Protein AF-A0A967FDC2-F1 (afdb_monomer)

Radius of gyration: 16.48 Å; Cα contacts (8 Å, |Δi|>4): 24; chains: 1; bounding box: 34×27×41 Å

Secondary structure (DSSP, 8-s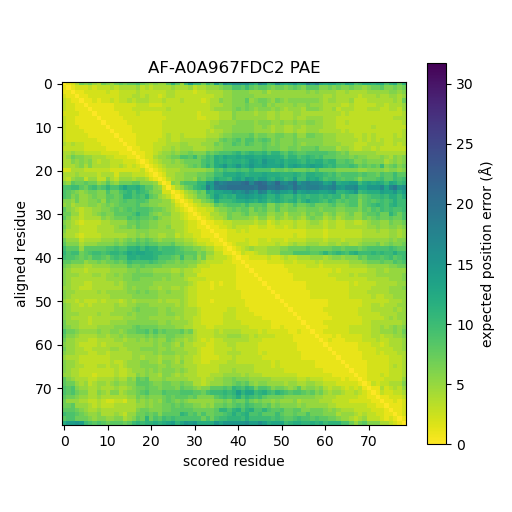tate):
-----HHHHHHHHHH-TTTT----SS-SS---------TT-HHHHHHHHHHHHHHHHTTHHHHHHIIIII--GGGG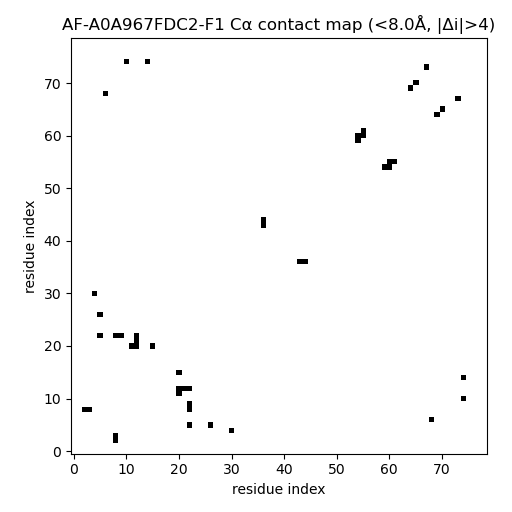G--

Mean predicted aligned error: 5.06 Å

pLDDT: mean 89.08, std 6.35, range [67.75, 97.75]

Solvent-accessible surface area (backbone atoms only — not comparable to full-atom values): 5242 Å² total; per-residue (Å²): 140,87,88,72,58,68,66,60,44,50,52,50,33,70,76,37,71,86,74,75,62,81,68,77,92,63,73,93,65,92,80,85,85,79,83,89,71,71,90,86,42,68,65,59,52,53,51,52,54,54,48,52,50,49,33,50,77,72,42,53,50,54,55,51,45,42,60,68,75,71,42,67,75,64,62,78,72,56,132

Sequence (79 aa):
AMIADYPICLVSVYRYPNEGLLSVITPLTYEPLGIAVPSYDPHLVNWIENFLASLEETGGMDELKERWFQDVSWLNQLP

Structure (mmCIF, N/CA/C/O backbone):
data_AF-A0A967FDC2-F1
#
_entry.id   AF-A0A967FDC2-F1
#
loop_
_atom_site.group_PDB
_atom_site.id
_atom_site.type_symbol
_atom_site.label_atom_id
_atom_site.label_alt_id
_atom_site.label_comp_id
_atom_site.label_asym_id
_atom_site.label_entity_id
_atom_site.label_seq_id
_atom_site.pdbx_PDB_ins_code
_atom_site.Cartn_x
_atom_site.Cartn_y
_atom_site.Cartn_z
_atom_site.occupancy
_atom_site.B_iso_or_equiv
_atom_site.auth_seq_id
_atom_site.auth_comp_id
_atom_site.auth_asym_id
_atom_site.auth_atom_id
_atom_site.pdbx_PDB_model_num
ATOM 1 N N . ALA A 1 1 ? -16.656 -15.801 10.064 1.00 79.75 1 ALA A N 1
ATOM 2 C CA . ALA A 1 1 ? -15.241 -15.382 10.039 1.00 79.75 1 ALA A CA 1
ATOM 3 C C . ALA A 1 1 ? -14.922 -14.880 8.639 1.00 79.75 1 ALA A C 1
ATOM 5 O O . ALA A 1 1 ? -15.425 -15.468 7.689 1.00 79.75 1 ALA A O 1
ATOM 6 N N . MET A 1 2 ? -14.157 -13.796 8.523 1.00 85.19 2 MET A N 1
ATOM 7 C CA . MET A 1 2 ? -13.707 -13.209 7.257 1.00 85.19 2 MET A CA 1
ATOM 8 C C . MET A 1 2 ? -12.191 -13.384 7.162 1.00 85.19 2 MET A C 1
ATOM 10 O O . MET A 1 2 ? -11.510 -13.250 8.176 1.00 85.19 2 MET A O 1
ATOM 14 N N . ILE A 1 3 ? -11.684 -13.692 5.971 1.00 87.62 3 ILE A N 1
ATOM 15 C CA . ILE A 1 3 ? -10.249 -13.706 5.672 1.00 87.62 3 ILE A CA 1
ATOM 16 C C . ILE A 1 3 ? -10.048 -12.734 4.522 1.00 87.62 3 ILE A C 1
ATOM 18 O O . ILE A 1 3 ? -10.668 -12.897 3.472 1.00 87.62 3 ILE A O 1
ATOM 22 N N . ALA A 1 4 ? -9.236 -11.715 4.756 1.00 88.88 4 ALA A N 1
ATOM 23 C CA . ALA A 1 4 ? -8.889 -10.700 3.781 1.00 88.88 4 ALA A CA 1
ATOM 24 C C . ALA A 1 4 ? -7.612 -9.980 4.242 1.00 88.88 4 ALA A C 1
ATOM 26 O O . ALA A 1 4 ? -7.143 -10.234 5.356 1.00 88.88 4 ALA A O 1
ATOM 27 N N . ASP A 1 5 ? -7.081 -9.083 3.413 1.00 88.19 5 ASP A N 1
ATOM 28 C CA . ASP A 1 5 ? -5.872 -8.323 3.736 1.00 88.19 5 ASP A CA 1
ATOM 29 C C . ASP A 1 5 ? -6.016 -7.575 5.071 1.00 88.19 5 ASP A C 1
ATOM 31 O O . ASP A 1 5 ? -7.107 -7.138 5.471 1.00 88.19 5 ASP A O 1
ATOM 35 N N . TYR A 1 6 ? -4.899 -7.386 5.770 1.00 87.38 6 TYR A N 1
ATOM 36 C CA . TYR A 1 6 ? -4.915 -6.703 7.064 1.00 87.38 6 TYR A CA 1
ATOM 37 C C . TYR A 1 6 ? -5.638 -5.335 7.033 1.00 87.38 6 TYR A C 1
ATOM 39 O O . TYR A 1 6 ? -6.489 -5.094 7.901 1.00 87.38 6 TYR A O 1
ATOM 47 N N . PRO A 1 7 ? -5.416 -4.457 6.030 1.00 86.25 7 PRO A N 1
ATOM 48 C CA . PRO A 1 7 ? -6.083 -3.162 6.012 1.00 86.25 7 PRO A CA 1
ATOM 49 C C . PRO A 1 7 ? -7.601 -3.236 5.843 1.00 86.25 7 PRO A C 1
ATOM 51 O O . PRO A 1 7 ? -8.317 -2.458 6.469 1.00 86.25 7 PRO A O 1
ATOM 54 N N . ILE A 1 8 ? -8.129 -4.175 5.052 1.00 88.56 8 ILE A N 1
ATOM 55 C CA . ILE A 1 8 ? -9.584 -4.288 4.877 1.00 88.56 8 ILE A CA 1
ATOM 56 C C . ILE A 1 8 ? -10.255 -4.854 6.134 1.00 88.56 8 ILE A C 1
ATOM 58 O O . ILE A 1 8 ? -11.368 -4.444 6.481 1.00 88.56 8 ILE A O 1
ATOM 62 N N . CYS A 1 9 ? -9.562 -5.721 6.877 1.00 89.50 9 CYS A N 1
ATOM 63 C CA . CYS A 1 9 ? -10.009 -6.150 8.201 1.00 89.50 9 CYS A CA 1
ATOM 64 C C . CYS A 1 9 ? -10.109 -4.956 9.165 1.00 89.50 9 CYS A C 1
ATOM 66 O O . CYS A 1 9 ? -11.119 -4.811 9.854 1.00 89.50 9 CYS A O 1
ATOM 68 N N . LEU A 1 10 ? -9.109 -4.067 9.168 1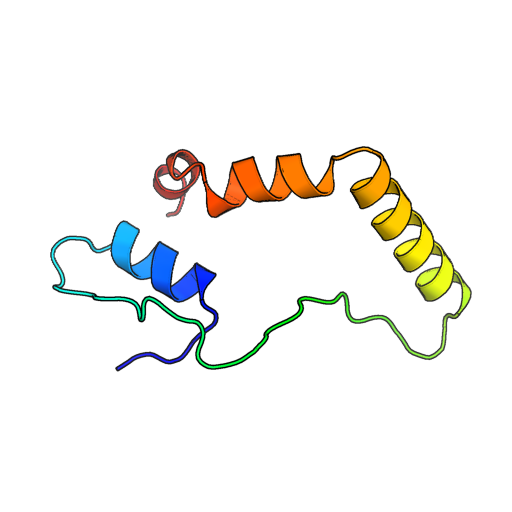.00 87.62 10 LEU A N 1
ATOM 69 C CA . LEU A 1 10 ? -9.101 -2.852 9.987 1.00 87.62 10 LEU A CA 1
ATOM 70 C C . LEU A 1 10 ? -10.250 -1.897 9.610 1.00 87.62 10 LEU A C 1
ATOM 72 O O . LEU A 1 10 ? -11.019 -1.475 10.474 1.00 87.62 10 LEU A O 1
ATOM 76 N N . VAL A 1 11 ? -10.415 -1.614 8.314 1.00 88.62 11 VAL A N 1
ATOM 77 C CA . VAL A 1 11 ? -11.505 -0.775 7.784 1.00 88.62 11 VAL A CA 1
ATOM 78 C C . VAL A 1 11 ? -12.875 -1.329 8.178 1.00 88.62 11 VAL A C 1
ATOM 80 O O . VAL A 1 11 ? -13.763 -0.568 8.553 1.00 88.62 11 VAL A O 1
ATOM 83 N N . SER A 1 12 ? -13.048 -2.652 8.143 1.00 90.00 12 SER A N 1
ATOM 84 C CA . SER A 1 12 ? -14.313 -3.297 8.511 1.00 90.00 12 SER A CA 1
ATOM 85 C C . SER A 1 12 ? -14.660 -3.096 9.989 1.00 90.00 12 SER A C 1
ATOM 87 O O . SER A 1 12 ? -15.807 -2.786 10.303 1.00 90.00 12 SER A O 1
ATOM 89 N N . VAL A 1 13 ? -13.676 -3.204 10.891 1.00 89.00 13 VAL A N 1
ATOM 90 C CA . VAL A 1 13 ? -13.864 -2.920 12.326 1.00 89.00 13 VAL A CA 1
ATOM 91 C C . VAL A 1 13 ? -14.260 -1.456 12.543 1.00 89.00 13 VAL A C 1
ATOM 93 O O . VAL A 1 13 ? -15.193 -1.183 13.294 1.00 89.00 13 VAL A O 1
ATOM 96 N N . TYR A 1 14 ? -13.606 -0.517 11.850 1.00 86.69 14 TYR A N 1
ATOM 97 C CA . TYR A 1 14 ? -13.932 0.909 11.963 1.00 86.69 14 TYR A CA 1
ATOM 98 C C . TYR A 1 14 ? -15.304 1.271 11.390 1.00 86.69 14 TYR A C 1
ATOM 100 O O . TYR A 1 14 ? -15.984 2.132 11.945 1.00 86.69 14 TYR A O 1
ATOM 108 N N . ARG A 1 15 ? -15.727 0.628 10.296 1.00 87.00 15 ARG A N 1
ATOM 109 C CA . ARG A 1 15 ? -17.028 0.893 9.664 1.00 87.00 15 ARG A CA 1
ATOM 110 C C . ARG A 1 15 ? -18.198 0.342 10.475 1.00 87.00 15 ARG A C 1
ATOM 112 O O . ARG A 1 15 ? -19.286 0.911 10.441 1.00 87.00 15 ARG A O 1
ATOM 119 N N . TYR A 1 16 ? -17.972 -0.741 11.215 1.00 88.75 16 TYR A N 1
ATOM 120 C CA . TYR A 1 16 ? -19.002 -1.453 11.964 1.00 88.75 16 TYR A CA 1
ATOM 121 C C . TYR A 1 16 ? -18.613 -1.660 13.441 1.00 88.75 16 TYR A C 1
AT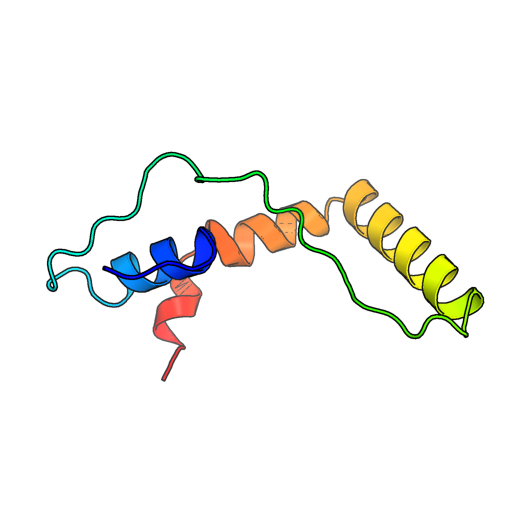OM 123 O O . TYR A 1 16 ? -18.531 -2.799 13.912 1.00 88.75 16 TYR A O 1
ATOM 131 N N . PRO A 1 17 ? -18.407 -0.578 14.216 1.00 85.50 17 PRO A N 1
ATOM 132 C CA . PRO A 1 17 ? -17.857 -0.666 15.572 1.00 85.50 17 PRO A CA 1
ATOM 133 C C . PRO A 1 17 ? -18.775 -1.406 16.560 1.00 85.50 17 PRO A C 1
ATOM 135 O O . PRO A 1 17 ? -18.307 -1.931 17.567 1.00 85.50 17 PRO A O 1
ATOM 138 N N . ASN A 1 18 ? -20.078 -1.477 16.267 1.00 89.44 18 ASN A N 1
ATOM 139 C CA . ASN A 1 18 ? -21.087 -2.089 17.137 1.00 89.44 18 ASN A CA 1
ATOM 140 C C . ASN A 1 18 ? -21.420 -3.549 16.773 1.00 89.44 18 ASN A C 1
ATOM 142 O O . ASN A 1 18 ? -22.216 -4.173 17.465 1.00 89.44 18 ASN A O 1
ATOM 146 N N . GLU A 1 19 ? -20.818 -4.104 15.716 1.00 89.56 19 GLU A N 1
ATOM 147 C CA . GLU A 1 19 ? -21.065 -5.485 15.254 1.00 89.56 19 GLU A CA 1
ATOM 148 C C . GLU A 1 19 ? -20.158 -6.517 15.962 1.00 89.56 19 GLU A C 1
ATOM 150 O O . GLU A 1 19 ? -20.139 -7.695 15.612 1.00 89.56 19 GLU A O 1
ATOM 155 N N . GLY A 1 20 ? -19.363 -6.090 16.954 1.00 85.44 20 GLY A N 1
ATOM 156 C CA . GLY A 1 20 ? -18.477 -6.980 17.715 1.00 85.44 20 GLY A CA 1
ATOM 157 C C . GLY A 1 20 ? -17.309 -7.552 16.901 1.00 85.44 20 GLY A C 1
ATOM 158 O O . GLY A 1 20 ? -16.795 -8.621 17.231 1.00 85.44 20 GLY A O 1
ATOM 159 N N . LEU A 1 21 ? -16.898 -6.866 15.828 1.00 87.44 21 LEU A N 1
ATOM 160 C CA . LEU A 1 21 ? -15.777 -7.281 14.985 1.00 87.44 21 LEU A CA 1
ATOM 161 C C . LEU A 1 21 ? -14.433 -7.071 15.698 1.00 87.44 21 LEU A C 1
ATOM 163 O O . LEU A 1 21 ? -14.188 -6.032 16.307 1.00 87.44 21 LEU A O 1
ATOM 167 N N . LEU A 1 22 ? -13.534 -8.046 15.561 1.00 82.75 22 LEU A N 1
ATOM 168 C CA . LEU A 1 22 ? -12.156 -7.990 16.048 1.00 82.75 22 LEU A CA 1
ATOM 169 C C . LEU A 1 22 ? -11.216 -8.420 14.920 1.00 82.75 22 LEU A C 1
ATOM 171 O O . LEU A 1 22 ? -11.419 -9.471 14.311 1.00 82.75 22 LEU A O 1
ATOM 175 N N . SER A 1 23 ? -10.191 -7.610 14.652 1.00 81.94 23 SER A N 1
ATOM 176 C CA . SER A 1 23 ? -9.108 -7.969 13.729 1.00 81.94 23 SER A CA 1
ATOM 177 C C . SER A 1 23 ? -7.961 -8.636 14.492 1.00 81.94 23 SER A C 1
ATOM 179 O O . SER A 1 23 ? -7.720 -8.328 15.662 1.00 81.94 23 SER A O 1
ATOM 181 N N . VAL A 1 24 ? -7.244 -9.552 13.838 1.00 76.25 24 VAL A N 1
ATOM 182 C CA . VAL A 1 24 ? -6.044 -10.178 14.411 1.00 76.25 24 VAL A CA 1
ATOM 183 C C . VAL A 1 24 ? -4.938 -9.120 14.514 1.00 76.25 24 VAL A C 1
ATOM 185 O O . VAL A 1 24 ? -4.687 -8.384 13.564 1.00 76.25 24 VAL A O 1
ATOM 188 N N . ILE A 1 25 ? -4.275 -9.039 15.673 1.00 67.75 25 ILE A N 1
ATOM 189 C CA . ILE A 1 25 ? -3.230 -8.031 15.954 1.00 67.75 25 ILE A CA 1
ATOM 190 C C . ILE A 1 25 ? -2.004 -8.230 15.051 1.00 67.75 25 ILE A C 1
ATOM 192 O O . ILE A 1 25 ? -1.330 -7.269 14.689 1.00 67.75 25 ILE A O 1
ATOM 196 N N . THR A 1 26 ? -1.714 -9.477 14.684 1.00 73.75 26 THR A N 1
ATOM 197 C CA . THR A 1 26 ? -0.562 -9.848 13.860 1.00 73.75 26 THR A CA 1
ATOM 198 C C . THR A 1 26 ? -1.041 -10.356 12.501 1.00 73.75 26 THR A C 1
ATOM 200 O O . THR A 1 26 ? -1.911 -11.233 12.475 1.00 73.75 26 THR A O 1
ATOM 203 N N . PRO A 1 27 ? -0.483 -9.857 11.381 1.00 74.31 27 PRO A N 1
ATOM 204 C CA . PRO A 1 27 ? -0.748 -10.418 10.062 1.00 74.31 27 PRO A CA 1
ATOM 205 C C . PRO A 1 27 ? -0.464 -11.922 10.046 1.00 74.31 27 PRO A C 1
ATOM 207 O O . PRO A 1 27 ? 0.525 -12.380 10.618 1.00 74.31 27 PRO A O 1
ATOM 210 N N . LEU A 1 28 ? -1.332 -12.695 9.392 1.00 78.50 28 LEU A N 1
ATOM 211 C CA . LEU A 1 28 ? -1.144 -14.143 9.262 1.00 78.50 28 LEU A CA 1
ATOM 212 C C . LEU A 1 28 ? 0.045 -14.475 8.353 1.00 78.50 28 LEU A C 1
ATOM 214 O O . LEU A 1 28 ? 0.712 -15.488 8.558 1.00 78.50 28 LEU A O 1
ATOM 218 N N . THR A 1 29 ? 0.303 -13.625 7.356 1.00 83.12 29 THR A N 1
ATOM 219 C CA . THR A 1 29 ? 1.409 -13.767 6.409 1.00 83.12 29 THR A CA 1
ATOM 220 C C . THR A 1 29 ? 2.070 -12.418 6.121 1.00 83.12 29 THR A C 1
ATOM 222 O O . THR A 1 29 ? 1.535 -11.365 6.465 1.00 83.12 29 THR A O 1
ATOM 225 N N . TYR A 1 30 ? 3.266 -12.450 5.528 1.00 82.06 30 TYR A N 1
ATOM 226 C CA . TYR A 1 30 ? 3.896 -11.260 4.960 1.00 82.06 30 TYR A CA 1
ATOM 227 C C . TYR A 1 30 ? 3.294 -10.996 3.575 1.00 82.06 30 TYR A C 1
ATOM 229 O O . TYR A 1 30 ? 3.458 -11.817 2.673 1.00 82.06 30 TYR A O 1
ATOM 237 N N . GLU A 1 31 ? 2.600 -9.866 3.424 1.00 83.31 31 GLU A N 1
ATOM 238 C CA . GLU A 1 31 ? 1.769 -9.535 2.254 1.00 83.31 31 GLU A CA 1
ATOM 239 C C . GLU A 1 31 ? 2.321 -8.293 1.528 1.00 83.31 31 GLU A C 1
ATOM 241 O O . GLU A 1 31 ? 1.791 -7.191 1.687 1.00 83.31 31 GLU A O 1
ATOM 246 N N . PRO A 1 32 ? 3.423 -8.416 0.761 1.00 86.06 32 PRO A N 1
ATOM 247 C CA . PRO A 1 32 ? 3.932 -7.296 -0.015 1.00 86.06 32 PRO A CA 1
ATOM 248 C C . PRO A 1 32 ? 2.965 -6.970 -1.159 1.00 86.06 32 PRO A C 1
ATOM 250 O O . PRO A 1 32 ? 2.613 -7.833 -1.965 1.00 86.06 32 PRO A O 1
ATOM 253 N N . LEU A 1 33 ? 2.554 -5.705 -1.241 1.00 87.94 33 LEU A N 1
ATOM 254 C CA . LEU A 1 33 ? 1.736 -5.202 -2.341 1.00 87.94 33 LEU A CA 1
ATOM 255 C C . LEU A 1 33 ? 2.618 -4.895 -3.554 1.00 87.94 33 LEU A C 1
ATOM 257 O O . LEU A 1 33 ? 3.711 -4.348 -3.419 1.00 87.94 33 LEU A O 1
ATOM 261 N N . GLY A 1 34 ? 2.121 -5.223 -4.745 1.00 90.88 34 GLY A N 1
ATOM 262 C CA . GLY A 1 34 ? 2.818 -4.988 -6.005 1.00 90.88 34 GLY A CA 1
ATOM 263 C C . GLY A 1 34 ? 1.868 -4.556 -7.115 1.00 90.88 34 GLY A C 1
ATOM 264 O O . GLY A 1 34 ? 0.654 -4.743 -7.029 1.00 90.88 34 GLY A O 1
ATOM 265 N N . ILE A 1 35 ? 2.435 -3.978 -8.172 1.00 93.56 35 ILE A N 1
ATOM 266 C CA . ILE A 1 35 ? 1.696 -3.555 -9.364 1.00 93.56 35 ILE A CA 1
ATOM 267 C C . ILE A 1 35 ? 1.909 -4.607 -10.452 1.00 93.56 35 ILE A C 1
ATOM 269 O O . ILE A 1 35 ? 3.034 -4.838 -10.891 1.00 93.56 35 ILE A O 1
ATOM 273 N N . ALA A 1 36 ? 0.828 -5.253 -10.889 1.00 94.06 36 ALA A N 1
ATOM 274 C CA . ALA A 1 36 ? 0.883 -6.201 -11.995 1.00 94.06 36 ALA A CA 1
ATOM 275 C C . ALA A 1 36 ? 1.026 -5.460 -13.333 1.00 94.06 36 ALA A C 1
ATOM 277 O O . ALA A 1 36 ? 0.280 -4.523 -13.621 1.00 94.06 36 ALA A O 1
ATOM 278 N N . VAL A 1 37 ? 1.968 -5.908 -14.162 1.00 94.19 37 VAL A N 1
ATOM 279 C CA . VAL A 1 37 ? 2.333 -5.281 -15.440 1.00 94.19 37 VAL A CA 1
ATOM 280 C C . VAL A 1 37 ? 2.387 -6.325 -16.559 1.00 94.19 37 VAL A C 1
ATOM 282 O O . VAL A 1 37 ? 2.715 -7.485 -16.291 1.00 94.19 37 VAL A O 1
ATOM 285 N N . PRO A 1 38 ? 2.069 -5.964 -17.818 1.00 93.56 38 PRO A N 1
ATOM 286 C CA . PRO A 1 38 ? 2.220 -6.873 -18.949 1.00 93.56 38 PRO A CA 1
ATOM 287 C C . PRO A 1 38 ? 3.670 -7.344 -19.105 1.00 93.56 38 PRO A C 1
ATOM 289 O O . PRO A 1 38 ? 4.595 -6.538 -19.156 1.00 93.56 38 PRO A O 1
ATOM 292 N N . SER A 1 39 ? 3.872 -8.654 -19.252 1.00 88.62 39 SER A N 1
ATOM 293 C CA . SER A 1 39 ? 5.213 -9.258 -19.298 1.00 88.62 39 SER A CA 1
ATOM 294 C C . SER A 1 39 ? 6.027 -8.910 -20.550 1.00 88.62 39 SER A C 1
ATOM 296 O O . SER A 1 39 ? 7.211 -9.226 -20.613 1.00 88.62 39 SER A O 1
ATOM 298 N N . TYR A 1 40 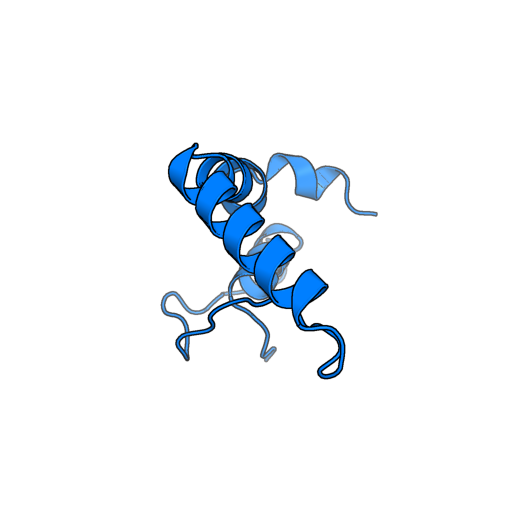? 5.396 -8.328 -21.572 1.00 92.94 40 TYR A N 1
ATOM 299 C CA . TYR A 1 40 ? 6.020 -8.038 -22.865 1.00 92.94 40 TYR A CA 1
ATOM 300 C C . TYR A 1 40 ? 6.531 -6.596 -23.003 1.00 92.94 40 TYR A C 1
ATOM 302 O O . TYR A 1 40 ? 7.087 -6.269 -24.050 1.00 92.94 40 TYR A O 1
ATOM 310 N N . ASP A 1 41 ? 6.362 -5.739 -21.990 1.00 94.06 41 ASP A N 1
ATOM 311 C CA . ASP A 1 41 ? 6.823 -4.346 -22.028 1.00 94.06 41 ASP A CA 1
ATOM 312 C C . ASP A 1 41 ? 7.880 -4.064 -20.941 1.00 94.06 41 ASP A C 1
ATOM 314 O O . ASP A 1 41 ? 7.546 -3.606 -19.845 1.00 94.06 41 ASP A O 1
ATOM 318 N N . PRO A 1 42 ? 9.172 -4.320 -21.221 1.00 94.06 42 PRO A N 1
ATOM 319 C CA . PRO A 1 42 ? 10.243 -4.075 -20.257 1.00 94.06 42 PRO A CA 1
ATOM 320 C C . PRO A 1 42 ? 10.458 -2.584 -19.958 1.00 94.06 42 PRO A C 1
ATOM 322 O O . PRO A 1 42 ? 10.988 -2.247 -18.899 1.00 94.06 42 PRO A O 1
ATOM 325 N N . HIS A 1 43 ? 10.050 -1.677 -20.854 1.00 96.56 43 HIS A N 1
ATOM 326 C CA . HIS A 1 43 ? 10.169 -0.241 -20.607 1.00 96.56 43 HIS A CA 1
ATOM 327 C C . HIS A 1 43 ? 9.166 0.220 -19.556 1.00 96.56 43 HIS A C 1
ATOM 329 O O . HIS A 1 43 ? 9.530 1.014 -18.688 1.00 96.56 43 HIS A O 1
ATOM 335 N N . LEU A 1 44 ? 7.944 -0.314 -19.595 1.00 96.19 44 LEU A N 1
ATOM 336 C CA . LEU A 1 44 ? 6.944 -0.055 -18.568 1.00 96.19 44 LEU A CA 1
ATOM 337 C C . LEU A 1 44 ? 7.389 -0.586 -17.201 1.00 96.19 44 LEU A C 1
ATOM 339 O O . LEU A 1 44 ? 7.263 0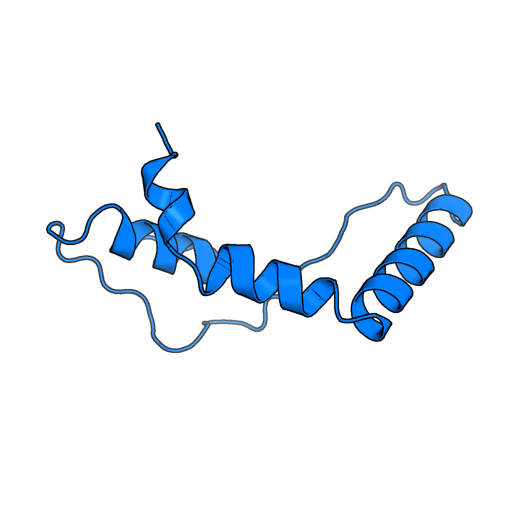.139 -16.216 1.00 96.19 44 LEU A O 1
ATOM 343 N N . VAL A 1 45 ? 7.952 -1.801 -17.141 1.00 95.69 45 VAL A N 1
ATOM 344 C CA . VAL A 1 45 ? 8.490 -2.356 -15.884 1.00 95.69 45 VAL A CA 1
ATOM 345 C C . VAL A 1 45 ? 9.556 -1.430 -15.304 1.00 95.69 45 VAL A C 1
ATOM 347 O O . VAL A 1 45 ? 9.409 -0.957 -14.181 1.00 95.69 45 VAL A O 1
ATOM 350 N N . ASN A 1 46 ? 10.570 -1.084 -16.102 1.00 95.69 46 ASN A N 1
ATOM 351 C CA . ASN A 1 46 ? 11.655 -0.218 -15.652 1.00 95.69 46 ASN A CA 1
ATOM 352 C C . ASN A 1 46 ? 11.149 1.169 -15.228 1.00 95.69 46 ASN A C 1
ATOM 354 O O . ASN A 1 46 ? 11.632 1.742 -14.255 1.00 95.69 46 ASN A O 1
ATOM 358 N N . TRP A 1 47 ? 10.182 1.738 -15.948 1.00 97.00 47 TRP A N 1
ATOM 359 C CA . TRP A 1 47 ? 9.616 3.031 -15.575 1.00 97.00 47 TRP A CA 1
ATOM 360 C C . TRP A 1 47 ? 8.881 2.964 -14.229 1.00 97.00 47 TRP A C 1
ATOM 362 O O . TRP A 1 47 ? 9.112 3.826 -13.383 1.00 97.00 47 TRP A O 1
ATOM 372 N N . ILE A 1 48 ? 8.059 1.932 -14.003 1.00 96.56 48 ILE A N 1
ATOM 373 C CA . ILE A 1 48 ? 7.330 1.743 -12.739 1.00 96.56 48 ILE 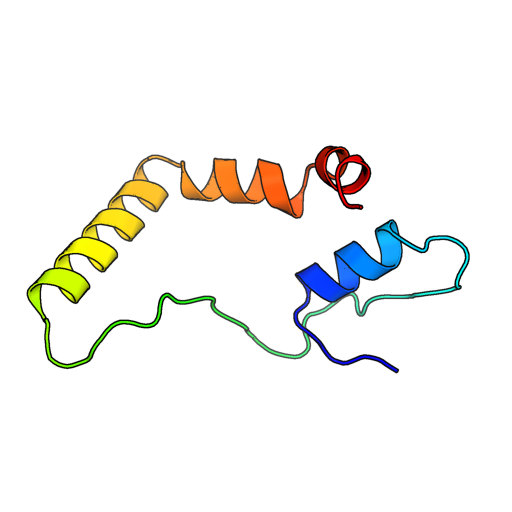A CA 1
ATOM 374 C C . ILE A 1 48 ? 8.299 1.528 -11.579 1.00 96.56 48 ILE A C 1
ATOM 376 O O . ILE A 1 48 ? 8.139 2.163 -10.543 1.00 96.56 48 ILE A O 1
ATOM 380 N N . GLU A 1 49 ? 9.319 0.687 -11.747 1.00 95.12 49 GLU A N 1
ATOM 381 C CA . GLU A 1 49 ? 10.317 0.438 -10.703 1.00 95.12 49 GLU A CA 1
ATOM 382 C C . GLU A 1 49 ? 11.057 1.723 -10.310 1.00 95.12 49 GLU A C 1
ATOM 384 O O . GLU A 1 49 ? 11.116 2.061 -9.129 1.00 95.12 49 GLU A O 1
ATOM 389 N N . ASN A 1 50 ? 11.541 2.496 -11.290 1.00 97.12 50 ASN A N 1
ATOM 390 C CA . ASN A 1 50 ? 12.210 3.773 -11.018 1.00 97.12 50 ASN A CA 1
ATOM 391 C C . ASN A 1 50 ? 11.263 4.801 -10.381 1.00 97.12 50 ASN A C 1
ATOM 393 O O . ASN A 1 50 ? 11.676 5.571 -9.513 1.00 97.12 50 ASN A O 1
ATOM 397 N N . PHE A 1 5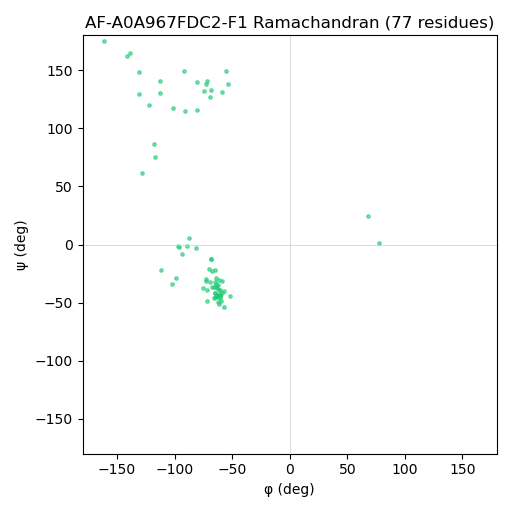1 ? 9.993 4.822 -10.795 1.00 97.00 51 PHE A N 1
ATOM 398 C CA . PHE A 1 51 ? 8.991 5.709 -10.213 1.00 97.00 51 PHE A CA 1
ATOM 399 C C . PHE A 1 51 ? 8.703 5.357 -8.750 1.00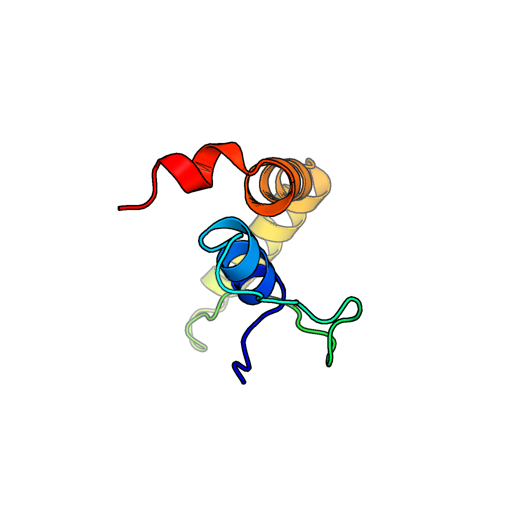 97.00 51 PHE A C 1
ATOM 401 O O . PHE A 1 51 ? 8.683 6.251 -7.908 1.00 97.00 51 PHE A O 1
ATOM 408 N N . LEU A 1 52 ? 8.521 4.071 -8.433 1.00 96.56 52 LEU A N 1
ATOM 409 C CA . LEU A 1 52 ? 8.285 3.611 -7.064 1.00 96.56 52 LEU A CA 1
ATOM 410 C C . LEU A 1 52 ? 9.499 3.868 -6.165 1.00 96.56 52 LEU A C 1
ATOM 412 O O . LEU A 1 52 ? 9.317 4.356 -5.054 1.00 96.56 52 LEU A O 1
ATOM 416 N N . ALA A 1 53 ? 10.715 3.623 -6.664 1.00 96.75 53 ALA A N 1
ATOM 417 C CA . ALA A 1 53 ? 11.945 3.943 -5.942 1.00 96.75 53 ALA A CA 1
ATOM 418 C C . ALA A 1 53 ? 12.047 5.447 -5.649 1.00 96.75 53 ALA A C 1
ATOM 420 O O . ALA A 1 53 ? 12.284 5.844 -4.513 1.00 96.75 53 ALA A O 1
ATOM 421 N N . SER A 1 54 ? 11.767 6.291 -6.648 1.00 97.75 54 SER A N 1
ATOM 422 C CA . SER A 1 54 ? 11.748 7.746 -6.460 1.00 97.75 54 SER A CA 1
ATOM 423 C C . SER A 1 54 ? 10.698 8.166 -5.426 1.00 97.75 54 SER A C 1
ATOM 425 O O . SER A 1 54 ? 10.980 8.995 -4.572 1.00 97.75 54 SER A O 1
ATOM 427 N N . LEU A 1 55 ? 9.496 7.583 -5.477 1.00 97.12 55 LEU A N 1
ATOM 428 C CA . LEU A 1 55 ? 8.403 7.885 -4.550 1.00 97.12 55 LEU A CA 1
ATOM 429 C C . LEU A 1 55 ? 8.735 7.494 -3.101 1.00 97.12 55 LEU A C 1
ATOM 431 O O . LEU A 1 55 ? 8.300 8.167 -2.165 1.00 97.12 55 LEU A O 1
ATOM 435 N N . GLU A 1 56 ? 9.487 6.411 -2.916 1.00 95.50 56 GLU A N 1
ATOM 436 C CA . GLU A 1 56 ? 10.001 5.989 -1.615 1.00 95.50 56 GLU A CA 1
ATOM 437 C C . GLU A 1 56 ? 11.115 6.923 -1.125 1.00 95.50 56 GLU A C 1
ATOM 439 O O . GLU A 1 56 ? 11.030 7.435 -0.010 1.00 95.50 56 GLU A O 1
ATOM 444 N N . GLU A 1 57 ? 12.100 7.237 -1.971 1.00 96.75 57 GLU A N 1
ATOM 445 C CA . GLU A 1 57 ? 13.212 8.135 -1.631 1.00 96.75 57 GLU A CA 1
ATOM 446 C C . GLU A 1 57 ? 12.754 9.560 -1.296 1.00 96.75 57 GLU A C 1
ATOM 448 O O . GLU A 1 57 ? 13.326 10.208 -0.419 1.00 96.75 57 GLU A O 1
ATOM 453 N N . THR A 1 58 ? 11.711 10.060 -1.963 1.00 97.44 58 THR A N 1
ATOM 454 C CA . THR A 1 58 ? 11.155 11.388 -1.673 1.00 97.44 58 THR A CA 1
ATOM 455 C C . THR A 1 58 ? 10.205 11.396 -0.474 1.00 97.44 58 THR A C 1
ATOM 457 O O . THR A 1 58 ? 9.694 12.459 -0.134 1.00 97.44 58 THR A O 1
ATOM 460 N N . GLY A 1 59 ? 9.919 10.244 0.144 1.00 96.56 59 GLY A N 1
ATOM 461 C CA . GLY A 1 59 ? 8.984 10.115 1.269 1.00 96.56 59 GLY A CA 1
ATOM 462 C C . GLY A 1 59 ? 7.501 10.140 0.882 1.00 96.56 59 GLY A C 1
ATOM 463 O O . GLY A 1 59 ? 6.636 10.002 1.745 1.00 96.56 59 GLY A O 1
ATOM 464 N N . GLY A 1 60 ? 7.173 10.239 -0.410 1.00 96.75 60 GLY A N 1
ATOM 465 C CA . GLY A 1 60 ? 5.782 10.259 -0.874 1.00 96.75 60 GLY A CA 1
ATOM 466 C C . GLY A 1 60 ? 5.047 8.950 -0.572 1.00 96.75 60 GLY A C 1
ATOM 467 O O . GLY A 1 60 ? 3.842 8.949 -0.328 1.00 96.75 60 GLY A O 1
ATOM 468 N N . MET A 1 61 ? 5.772 7.828 -0.509 1.00 94.94 61 MET A N 1
ATOM 469 C CA . MET A 1 61 ? 5.207 6.556 -0.057 1.00 94.94 61 MET A CA 1
ATOM 470 C C . MET A 1 61 ? 4.733 6.615 1.404 1.00 94.94 61 MET A C 1
ATOM 472 O O . MET A 1 61 ? 3.703 6.031 1.741 1.00 94.94 61 MET A O 1
ATOM 476 N N . ASP A 1 62 ? 5.448 7.325 2.274 1.00 94.56 62 ASP A N 1
ATOM 477 C CA . ASP A 1 62 ? 5.073 7.448 3.682 1.00 94.56 62 ASP A CA 1
ATOM 478 C C . ASP A 1 62 ? 3.898 8.409 3.872 1.00 94.56 62 ASP A C 1
ATOM 480 O O . ASP A 1 62 ? 2.979 8.088 4.625 1.00 94.56 62 ASP A O 1
ATOM 484 N N . GLU A 1 63 ? 3.842 9.502 3.105 1.00 95.75 63 GLU A N 1
ATOM 485 C CA . GLU A 1 63 ? 2.671 10.391 3.068 1.00 95.75 63 GLU A CA 1
ATOM 486 C C . GLU A 1 63 ? 1.398 9.636 2.645 1.00 95.75 63 GLU A C 1
ATOM 488 O O . GLU A 1 63 ? 0.328 9.801 3.238 1.00 95.75 63 GLU A O 1
ATOM 493 N N . LEU A 1 64 ? 1.507 8.748 1.647 1.00 93.31 64 LEU A N 1
ATOM 494 C CA . LEU A 1 64 ? 0.402 7.878 1.243 1.00 93.31 64 LEU A CA 1
ATOM 495 C C . LEU A 1 64 ? 0.005 6.919 2.373 1.00 93.31 64 LEU A C 1
ATOM 497 O O . LEU A 1 64 ? -1.188 6.756 2.642 1.00 93.31 64 LEU A O 1
ATOM 501 N N . LYS A 1 65 ? 0.971 6.299 3.062 1.00 89.81 65 LYS A N 1
ATOM 502 C CA . LYS A 1 65 ? 0.667 5.409 4.195 1.00 89.81 65 LYS A CA 1
ATOM 503 C C . LYS A 1 65 ? -0.058 6.152 5.315 1.00 89.81 65 LYS A C 1
ATOM 505 O O . LYS A 1 65 ? -1.035 5.628 5.850 1.00 89.81 65 LYS A O 1
ATOM 510 N N . GLU A 1 66 ? 0.389 7.356 5.656 1.00 91.88 66 GLU A N 1
ATOM 511 C CA . GLU A 1 66 ? -0.239 8.187 6.683 1.00 91.88 66 GLU A CA 1
ATOM 512 C C . GLU A 1 66 ? -1.683 8.530 6.299 1.00 91.88 66 GLU A C 1
ATOM 514 O O . GLU A 1 66 ? -2.618 8.243 7.053 1.00 91.88 66 GLU A O 1
ATOM 519 N N . ARG A 1 67 ? -1.892 9.039 5.079 1.00 90.81 67 ARG A N 1
ATOM 520 C CA . ARG A 1 67 ? -3.213 9.463 4.605 1.00 90.81 67 ARG A CA 1
ATOM 521 C C . ARG A 1 67 ? -4.240 8.331 4.553 1.00 90.81 67 ARG A C 1
ATOM 523 O O . ARG A 1 67 ? -5.411 8.575 4.833 1.00 90.81 67 ARG A O 1
ATOM 530 N N . TRP A 1 68 ? -3.836 7.128 4.146 1.00 87.50 68 TRP A N 1
ATOM 531 C CA . TRP A 1 68 ? -4.784 6.038 3.888 1.00 87.50 68 TRP A CA 1
ATOM 532 C C . TRP A 1 68 ? -4.911 5.036 5.038 1.00 87.50 68 TRP A C 1
ATOM 534 O O . TRP A 1 68 ? -5.988 4.461 5.202 1.00 87.50 68 TRP A O 1
ATOM 544 N N . PHE A 1 69 ? -3.864 4.835 5.848 1.00 83.81 69 PHE A N 1
ATOM 545 C CA . PHE A 1 69 ? -3.872 3.835 6.925 1.00 83.81 69 PHE A CA 1
ATOM 546 C C . PHE A 1 69 ? -3.846 4.416 8.342 1.00 83.81 69 PHE A C 1
ATOM 548 O O . PHE A 1 69 ? -4.250 3.711 9.265 1.00 83.81 69 PHE A O 1
ATOM 555 N N . GLN A 1 70 ? -3.393 5.659 8.542 1.00 84.12 70 GLN A N 1
ATOM 556 C CA . GLN A 1 70 ? -3.370 6.289 9.873 1.00 84.12 70 GLN A CA 1
ATOM 557 C C . GLN A 1 70 ? -4.517 7.285 10.063 1.00 84.12 70 GLN A C 1
ATOM 559 O O . GLN A 1 70 ? -5.070 7.394 11.157 1.00 84.12 70 GLN A O 1
ATOM 564 N N . ASP A 1 71 ? -4.915 7.976 8.995 1.00 84.81 71 ASP A N 1
ATOM 565 C CA . ASP A 1 71 ? -6.062 8.876 9.003 1.00 84.81 71 ASP A CA 1
ATOM 566 C C . ASP A 1 71 ? -7.351 8.138 8.605 1.00 84.81 71 ASP A C 1
ATOM 568 O O . ASP A 1 71 ? -7.519 7.694 7.474 1.00 84.81 71 ASP A O 1
ATOM 572 N N . VAL A 1 72 ? -8.297 8.030 9.540 1.00 82.12 72 VAL A N 1
ATOM 573 C CA . VAL A 1 72 ? -9.612 7.397 9.325 1.00 82.12 72 VAL A CA 1
ATOM 574 C C . VAL A 1 72 ? -10.680 8.373 8.817 1.00 82.12 72 VAL A C 1
ATOM 576 O O . VAL A 1 72 ? -11.814 7.968 8.566 1.00 82.12 72 VAL A O 1
ATOM 579 N N . SER A 1 73 ? -10.355 9.660 8.646 1.00 87.38 73 SER A N 1
ATOM 580 C CA . SER A 1 73 ? -11.318 10.700 8.251 1.00 87.38 73 SER A CA 1
ATOM 581 C C . SER A 1 73 ? -11.998 10.414 6.911 1.00 87.38 73 SER A C 1
ATOM 583 O O . SER A 1 73 ? -13.166 10.764 6.721 1.00 87.38 73 SER A O 1
ATOM 585 N N . TRP A 1 74 ? -11.291 9.746 5.994 1.00 88.38 74 TRP A N 1
ATOM 586 C CA . TRP A 1 74 ? -11.800 9.393 4.671 1.00 88.38 74 TRP A CA 1
ATOM 587 C C . TRP A 1 74 ? -12.885 8.310 4.718 1.00 88.38 74 TRP A C 1
ATOM 589 O O . TRP A 1 74 ? -13.703 8.251 3.803 1.00 88.38 74 TRP A O 1
ATOM 599 N N . LEU A 1 75 ? -12.964 7.504 5.786 1.00 86.00 75 LEU A N 1
ATOM 600 C CA . LEU A 1 75 ? -13.990 6.462 5.920 1.00 86.00 75 LEU A CA 1
ATOM 601 C C . LEU A 1 75 ? -15.407 7.040 5.937 1.00 86.00 75 LEU A C 1
ATOM 603 O O . LEU A 1 75 ? -16.327 6.410 5.424 1.00 86.00 75 LEU A O 1
ATOM 607 N N . ASN A 1 76 ? -15.576 8.265 6.442 1.00 86.12 76 ASN A N 1
ATOM 608 C CA . ASN A 1 76 ? -16.863 8.968 6.435 1.00 86.12 76 ASN A CA 1
ATOM 609 C C . ASN A 1 76 ? -17.327 9.375 5.024 1.00 86.12 76 ASN A C 1
ATOM 611 O O . ASN A 1 76 ? -18.461 9.813 4.860 1.00 86.12 76 ASN A O 1
ATOM 615 N N . GLN A 1 77 ? -16.448 9.288 4.021 1.00 87.44 77 GLN A N 1
ATOM 616 C CA . GLN A 1 77 ? -16.748 9.615 2.624 1.00 87.44 77 GLN A CA 1
ATOM 617 C C . GLN A 1 77 ? -17.172 8.380 1.819 1.00 87.44 77 GLN A C 1
ATOM 619 O O . GLN A 1 77 ? -17.574 8.513 0.663 1.00 87.44 77 GLN A O 1
ATOM 624 N N . LEU A 1 78 ? -17.058 7.183 2.402 1.00 82.06 78 LEU A N 1
ATOM 625 C CA . LEU A 1 78 ? -17.535 5.960 1.773 1.00 82.06 78 LEU A CA 1
ATOM 626 C C . LEU A 1 78 ? -19.076 5.929 1.775 1.00 82.06 78 LEU A C 1
ATOM 628 O O . LEU A 1 78 ? -19.677 6.346 2.766 1.00 82.06 78 LEU A O 1
ATOM 632 N N . PRO A 1 79 ? -19.707 5.446 0.687 1.00 78.44 79 PRO A N 1
ATOM 633 C CA . PRO A 1 79 ? -21.164 5.379 0.563 1.00 78.44 79 PRO A CA 1
ATOM 634 C C . PRO A 1 79 ? -21.822 4.420 1.561 1.00 78.44 79 PRO A C 1
ATOM 636 O O . PRO A 1 79 ? -21.131 3.506 2.070 1.00 78.44 79 PRO A O 1
#

Foldseek 3Di:
DDDDDQQVLVLVCVLCVPPPRDGDPDDPDDDDDDDDDDPPDVVVVVVVVVVVVVCVVVCVVVVVCCVRPVDPPCSVVDD